Protein AF-A0A376P5D3-F1 (afdb_monomer_lite)

Radius of gyration: 14.08 Å; chains: 1; bounding box: 34×25×35 Å

InterPro domains:
  IPR008920 Transcription regulator FadR/GntR, C-terminal [G3DSA:1.20.120.530] (1-94)
  IPR008920 Transcription regulator FadR/GntR, C-terminal [SSF48008] (3-89)
  IPR011711 GntR, C-terminal [PF07729] (2-82)

pLDDT: mean 91.98, std 5.18, range [57.28, 97.25]

Structure (mmCIF, N/CA/C/O backbone):
data_AF-A0A376P5D3-F1
#
_entry.id   AF-A0A376P5D3-F1
#
loop_
_atom_site.group_PDB
_atom_site.id
_atom_site.type_symbol
_atom_site.label_atom_id
_atom_site.label_alt_id
_atom_site.label_comp_id
_atom_site.label_asym_id
_atom_site.label_entity_id
_atom_site.label_seq_id
_atom_site.pdbx_PDB_ins_code
_atom_site.Cartn_x
_atom_site.Cartn_y
_atom_site.Cartn_z
_atom_site.occupancy
_atom_site.B_iso_or_equiv
_atom_site.auth_seq_id
_atom_site.auth_comp_id
_atom_site.auth_asym_id
_atom_site.auth_atom_id
_atom_site.pdbx_PDB_model_num
ATOM 1 N N . MET A 1 1 ? 8.125 7.723 -10.572 1.00 89.50 1 MET A N 1
ATOM 2 C CA . MET A 1 1 ? 7.904 6.531 -9.728 1.00 89.50 1 MET A CA 1
ATOM 3 C C . MET A 1 1 ? 7.976 6.857 -8.237 1.00 89.50 1 MET A C 1
ATOM 5 O O . MET A 1 1 ? 6.999 6.618 -7.541 1.00 89.50 1 MET A O 1
ATOM 9 N N . GLU A 1 2 ? 9.060 7.474 -7.755 1.00 89.69 2 GLU A N 1
ATOM 10 C CA . GLU A 1 2 ? 9.255 7.824 -6.332 1.00 89.69 2 GLU A CA 1
ATOM 11 C C . GLU A 1 2 ? 8.049 8.505 -5.674 1.00 89.69 2 GLU A C 1
ATOM 13 O O . GLU A 1 2 ? 7.542 8.029 -4.661 1.00 89.69 2 GLU A O 1
ATOM 18 N N . GLN A 1 3 ? 7.531 9.569 -6.294 1.00 91.50 3 GLN A N 1
ATOM 19 C CA . GLN A 1 3 ? 6.370 10.300 -5.778 1.00 91.50 3 GLN A CA 1
ATOM 20 C C . GLN A 1 3 ? 5.127 9.410 -5.642 1.00 91.50 3 GLN A C 1
ATOM 22 O O . GLN A 1 3 ? 4.419 9.498 -4.646 1.00 91.50 3 GLN A O 1
ATOM 27 N N . ILE A 1 4 ? 4.889 8.505 -6.596 1.00 91.88 4 ILE A N 1
ATOM 28 C CA . ILE A 1 4 ? 3.741 7.588 -6.567 1.00 91.88 4 ILE A CA 1
ATOM 29 C C . ILE A 1 4 ? 3.872 6.620 -5.385 1.00 91.88 4 ILE A C 1
ATOM 31 O O . ILE A 1 4 ? 2.923 6.458 -4.620 1.00 91.88 4 ILE A O 1
ATOM 35 N N . ILE A 1 5 ? 5.054 6.027 -5.189 1.00 92.38 5 ILE A N 1
ATOM 36 C CA . ILE A 1 5 ? 5.319 5.112 -4.067 1.00 92.38 5 ILE A CA 1
ATOM 37 C C . ILE A 1 5 ? 5.213 5.855 -2.727 1.00 92.38 5 ILE A C 1
ATOM 39 O O . ILE A 1 5 ? 4.609 5.350 -1.780 1.00 92.38 5 ILE A O 1
ATOM 43 N N . ASN A 1 6 ? 5.756 7.070 -2.636 1.00 93.19 6 ASN A N 1
ATOM 44 C CA . ASN A 1 6 ? 5.735 7.842 -1.397 1.00 93.19 6 ASN A CA 1
ATOM 45 C C . ASN A 1 6 ? 4.316 8.294 -1.021 1.00 93.19 6 ASN A C 1
ATOM 47 O O . ASN A 1 6 ? 3.890 8.096 0.116 1.00 93.19 6 ASN A O 1
ATOM 51 N N . VAL A 1 7 ? 3.550 8.840 -1.971 1.00 93.94 7 VAL A N 1
ATOM 52 C CA . VAL A 1 7 ? 2.148 9.231 -1.739 1.00 93.94 7 VAL A CA 1
ATOM 53 C C . VAL A 1 7 ? 1.306 8.012 -1.373 1.00 93.94 7 VAL A C 1
ATOM 55 O O . VAL A 1 7 ? 0.479 8.095 -0.466 1.00 93.94 7 VAL A O 1
ATOM 58 N N . ASN A 1 8 ? 1.559 6.861 -2.001 1.00 93.38 8 ASN A N 1
ATOM 59 C CA . ASN A 1 8 ? 0.901 5.616 -1.638 1.00 93.38 8 ASN A CA 1
ATOM 60 C C . ASN A 1 8 ? 1.111 5.237 -0.167 1.00 93.38 8 ASN A C 1
ATOM 62 O O . ASN A 1 8 ? 0.148 4.951 0.553 1.00 93.38 8 ASN A O 1
ATOM 66 N N . ARG A 1 9 ? 2.372 5.271 0.275 1.00 94.44 9 ARG A N 1
ATOM 67 C CA . ARG A 1 9 ? 2.760 4.990 1.658 1.00 94.44 9 ARG A CA 1
ATOM 68 C C . ARG A 1 9 ? 2.096 5.971 2.620 1.00 94.44 9 ARG A C 1
ATOM 70 O O . ARG A 1 9 ? 1.462 5.539 3.576 1.00 94.44 9 ARG A O 1
ATOM 77 N N . LEU A 1 10 ? 2.207 7.273 2.351 1.00 94.62 10 LEU A N 1
ATOM 78 C CA . LEU A 1 10 ? 1.658 8.326 3.209 1.00 94.62 10 LEU A CA 1
ATOM 79 C C . LEU A 1 10 ? 0.135 8.232 3.336 1.00 94.62 10 LEU A C 1
ATOM 81 O O . LEU A 1 10 ? -0.391 8.346 4.441 1.00 94.62 10 LEU A O 1
ATOM 85 N N . PHE A 1 11 ? -0.569 7.963 2.234 1.00 94.88 11 PHE A N 1
ATOM 86 C CA . PHE A 1 11 ? -2.019 7.789 2.242 1.00 94.88 11 PHE A CA 1
ATOM 87 C C . PHE A 1 11 ? -2.448 6.634 3.156 1.00 94.88 11 PHE A C 1
ATOM 89 O O . PHE A 1 11 ? -3.306 6.809 4.021 1.00 94.88 11 PHE A O 1
ATOM 96 N N . ARG A 1 12 ? -1.829 5.455 3.009 1.00 93.88 12 ARG A N 1
ATOM 97 C CA . ARG A 1 12 ? -2.160 4.285 3.840 1.00 93.88 12 ARG A CA 1
ATOM 98 C C . ARG A 1 12 ? -1.752 4.481 5.294 1.00 93.88 12 ARG A C 1
ATOM 100 O O . ARG A 1 12 ? -2.513 4.116 6.185 1.00 93.88 12 ARG A O 1
ATOM 107 N N . LEU A 1 13 ? -0.589 5.081 5.540 1.00 92.12 13 LEU A N 1
ATOM 108 C CA . LEU A 1 13 ? -0.108 5.348 6.891 1.00 92.12 13 LEU A CA 1
ATOM 109 C C . LEU A 1 13 ? -1.062 6.286 7.646 1.00 92.12 13 LEU A C 1
ATOM 111 O O . LEU A 1 13 ? -1.395 6.007 8.795 1.00 92.12 13 LEU A O 1
ATOM 115 N N . ALA A 1 14 ? -1.582 7.329 6.991 1.00 92.19 14 ALA A N 1
ATOM 116 C CA . ALA A 1 14 ? -2.566 8.229 7.594 1.00 92.19 14 ALA A CA 1
ATOM 117 C C . ALA A 1 14 ? -3.838 7.490 8.060 1.00 92.19 14 ALA A C 1
ATOM 119 O O . ALA A 1 14 ? -4.370 7.788 9.130 1.00 92.19 14 ALA A O 1
ATOM 120 N N . ILE A 1 15 ? -4.299 6.491 7.298 1.00 90.88 15 ILE A N 1
ATOM 121 C CA . ILE A 1 15 ? -5.463 5.662 7.661 1.00 90.88 15 ILE A CA 1
ATOM 122 C C . ILE A 1 15 ? -5.162 4.780 8.881 1.00 90.88 15 ILE A C 1
ATOM 124 O O . ILE A 1 15 ? -6.017 4.621 9.755 1.00 90.88 15 ILE A O 1
ATOM 128 N N . ILE A 1 16 ? -3.961 4.199 8.942 1.00 87.69 16 ILE A N 1
ATOM 129 C CA . ILE A 1 16 ? -3.558 3.271 10.009 1.00 87.69 16 ILE A CA 1
ATOM 130 C C . ILE A 1 16 ? -3.315 4.030 11.323 1.00 87.69 16 ILE A C 1
ATOM 132 O O . ILE A 1 16 ? -3.811 3.604 12.365 1.00 87.69 16 ILE A O 1
ATOM 136 N N . ILE A 1 17 ? -2.635 5.183 11.280 1.00 86.88 17 ILE A N 1
ATOM 137 C CA . ILE A 1 17 ? -2.376 6.022 12.466 1.00 86.88 17 ILE A CA 1
ATOM 138 C C . ILE A 1 17 ? -3.687 6.462 13.130 1.00 86.88 17 ILE A C 1
ATOM 140 O O . ILE A 1 17 ? -3.783 6.475 14.357 1.00 86.88 17 ILE A O 1
ATOM 144 N N . ALA A 1 18 ? -4.731 6.736 12.341 1.00 86.81 18 ALA A N 1
ATOM 145 C CA . ALA A 1 18 ? -6.049 7.108 12.856 1.00 86.81 18 ALA A CA 1
ATOM 146 C C . ALA A 1 18 ? -6.718 6.020 13.728 1.00 86.81 18 ALA A C 1
ATOM 148 O O . ALA A 1 18 ? -7.713 6.303 14.393 1.00 86.81 18 ALA A O 1
ATOM 149 N N . GLN A 1 19 ? -6.191 4.789 13.753 1.00 83.06 19 GLN A N 1
ATOM 150 C CA . GLN A 1 19 ? -6.720 3.686 14.562 1.00 83.06 19 GLN A CA 1
ATOM 151 C C . GLN A 1 19 ? -6.185 3.652 16.006 1.00 83.06 19 GLN A C 1
ATOM 153 O O . GLN A 1 19 ? -6.588 2.779 16.769 1.00 83.06 19 GLN A O 1
ATOM 158 N N . ASN A 1 20 ? -5.292 4.571 16.402 1.00 86.19 20 ASN A N 1
ATOM 159 C CA . ASN A 1 20 ? -4.707 4.648 17.753 1.00 86.19 20 ASN A CA 1
ATOM 160 C C . ASN A 1 20 ? -4.001 3.356 18.223 1.00 86.19 20 ASN A C 1
ATOM 162 O O . ASN A 1 20 ? -3.986 3.040 19.412 1.00 86.19 20 ASN A O 1
ATOM 166 N N . MET A 1 21 ? -3.392 2.608 17.297 1.00 92.19 21 MET A N 1
ATOM 167 C CA . MET A 1 21 ? -2.635 1.381 17.586 1.00 92.19 21 MET A CA 1
ATOM 168 C C . MET A 1 21 ? -1.156 1.544 17.192 1.00 92.19 21 MET A C 1
ATOM 170 O O . MET A 1 21 ? -0.760 1.094 16.115 1.00 92.19 21 MET A O 1
ATOM 174 N N . PRO A 1 22 ? -0.315 2.181 18.029 1.00 89.69 22 PRO A N 1
ATOM 175 C CA . PRO A 1 22 ? 1.049 2.564 17.651 1.00 89.69 22 PRO A CA 1
ATOM 176 C C . PRO A 1 22 ? 1.956 1.368 17.324 1.00 89.69 22 PRO A C 1
ATOM 178 O O . PRO A 1 22 ? 2.662 1.404 16.323 1.00 89.69 22 PRO A O 1
ATOM 181 N N . ILE A 1 23 ? 1.871 0.276 18.094 1.00 92.75 23 ILE A N 1
ATOM 182 C CA . ILE A 1 23 ? 2.667 -0.941 17.846 1.00 92.75 23 ILE A CA 1
ATOM 183 C C . ILE A 1 23 ? 2.297 -1.567 16.495 1.00 92.75 23 ILE A C 1
ATOM 185 O O . ILE A 1 23 ? 3.166 -1.991 15.740 1.00 92.75 23 ILE A O 1
ATOM 189 N N . LEU A 1 24 ? 1.004 -1.590 16.153 1.00 91.69 24 LEU A N 1
ATOM 190 C CA . LEU A 1 24 ? 0.555 -2.109 14.862 1.00 91.69 24 LEU A CA 1
ATOM 191 C C . LEU A 1 24 ? 1.056 -1.238 13.702 1.00 91.69 24 LEU A C 1
ATOM 193 O O . LEU A 1 24 ? 1.467 -1.779 12.678 1.00 91.69 24 LEU A O 1
ATOM 197 N N . CYS A 1 25 ? 1.040 0.090 13.864 1.00 91.94 25 CYS A N 1
ATOM 198 C CA . CYS A 1 25 ? 1.585 1.015 12.867 1.00 91.94 25 CYS A CA 1
ATOM 199 C C . CYS A 1 25 ? 3.064 0.712 12.607 1.00 91.94 25 CYS A C 1
ATOM 201 O O . CYS A 1 25 ? 3.449 0.487 11.462 1.00 91.94 25 CYS A O 1
ATOM 203 N N . GLU A 1 26 ? 3.857 0.616 13.677 1.00 93.06 26 GLU A N 1
ATOM 204 C CA . GLU A 1 26 ? 5.288 0.327 13.594 1.00 93.06 26 GLU A CA 1
ATOM 205 C C . GLU A 1 26 ? 5.553 -1.023 12.915 1.00 93.06 26 GLU A C 1
ATOM 207 O O . GLU A 1 26 ? 6.391 -1.118 12.020 1.00 93.06 26 GLU A O 1
ATOM 212 N N . MET A 1 27 ? 4.795 -2.067 13.270 1.00 96.06 27 MET A N 1
ATOM 213 C CA . MET A 1 27 ? 4.917 -3.379 12.629 1.00 96.06 27 MET A CA 1
ATOM 214 C C . MET A 1 27 ? 4.656 -3.312 11.120 1.00 96.06 27 MET A C 1
ATOM 216 O O . MET A 1 27 ? 5.390 -3.927 10.345 1.00 96.06 27 MET A O 1
ATOM 220 N N . ILE A 1 28 ? 3.640 -2.562 10.685 1.00 94.06 28 ILE A N 1
ATOM 221 C CA . ILE A 1 28 ? 3.329 -2.395 9.259 1.00 94.06 28 ILE A CA 1
ATOM 222 C C . ILE A 1 28 ? 4.454 -1.639 8.542 1.00 94.06 28 ILE A C 1
ATOM 224 O O . ILE A 1 28 ? 4.886 -2.067 7.470 1.00 94.06 28 ILE A O 1
ATOM 228 N N . GLU A 1 29 ? 4.978 -0.566 9.136 1.00 93.44 29 GLU A N 1
ATOM 229 C CA . GLU A 1 29 ? 6.102 0.180 8.561 1.00 93.44 29 GLU A CA 1
ATOM 230 C C . GLU A 1 29 ? 7.364 -0.685 8.441 1.00 93.44 29 GLU A C 1
ATOM 232 O O . GLU A 1 29 ? 8.014 -0.688 7.394 1.00 93.44 29 GLU A O 1
ATOM 237 N N . GLN A 1 30 ? 7.674 -1.492 9.460 1.00 96.06 30 GLN A N 1
ATOM 238 C CA . GLN A 1 30 ? 8.796 -2.434 9.426 1.00 96.06 30 GLN A CA 1
ATOM 239 C C . GLN A 1 30 ? 8.643 -3.480 8.313 1.00 96.06 30 GLN A C 1
ATOM 241 O O . GLN A 1 30 ? 9.620 -3.823 7.641 1.00 96.06 30 GLN A O 1
ATOM 246 N N . LEU A 1 31 ? 7.426 -3.973 8.067 1.00 96.12 31 LEU A N 1
ATOM 247 C CA . LEU A 1 31 ? 7.161 -4.875 6.943 1.00 96.12 31 LEU A CA 1
ATOM 248 C C . LEU A 1 31 ? 7.385 -4.181 5.593 1.00 96.12 31 LEU A C 1
ATOM 250 O O . LEU A 1 31 ? 7.972 -4.782 4.692 1.00 96.12 31 LEU A O 1
ATOM 254 N N . TRP A 1 32 ? 6.995 -2.912 5.451 1.00 95.12 32 TRP A N 1
ATOM 255 C CA . TRP A 1 32 ? 7.273 -2.143 4.236 1.00 95.12 32 TRP A CA 1
ATOM 256 C C . TRP A 1 32 ? 8.768 -1.932 4.001 1.00 95.12 32 TRP A C 1
ATOM 258 O O . TRP A 1 32 ? 9.216 -2.078 2.866 1.00 95.12 32 TRP A O 1
ATOM 268 N N . VAL A 1 33 ? 9.554 -1.661 5.049 1.00 95.31 33 VAL A N 1
ATOM 269 C CA . VAL A 1 33 ? 11.020 -1.551 4.939 1.00 95.31 33 VAL A CA 1
ATOM 270 C C . VAL A 1 33 ? 11.626 -2.850 4.405 1.00 95.31 33 VAL A C 1
ATOM 272 O O . VAL A 1 33 ? 12.450 -2.810 3.493 1.00 95.31 33 VAL A O 1
ATOM 275 N N . ARG A 1 34 ? 11.177 -4.009 4.904 1.00 95.88 34 ARG A N 1
ATOM 276 C CA . ARG A 1 34 ? 11.657 -5.322 4.436 1.00 95.88 34 ARG A CA 1
ATOM 277 C C . ARG A 1 34 ? 11.307 -5.600 2.974 1.00 95.88 34 ARG A C 1
ATOM 279 O O . ARG A 1 34 ? 12.112 -6.204 2.275 1.00 95.88 34 ARG A O 1
ATOM 286 N N . MET A 1 35 ? 10.139 -5.153 2.505 1.00 92.44 35 MET A N 1
ATOM 287 C CA . MET A 1 35 ? 9.754 -5.262 1.088 1.00 92.44 35 MET A CA 1
ATOM 288 C C . MET A 1 35 ? 10.403 -4.193 0.191 1.00 92.44 35 MET A C 1
ATOM 290 O O . MET A 1 35 ? 10.393 -4.339 -1.029 1.00 92.4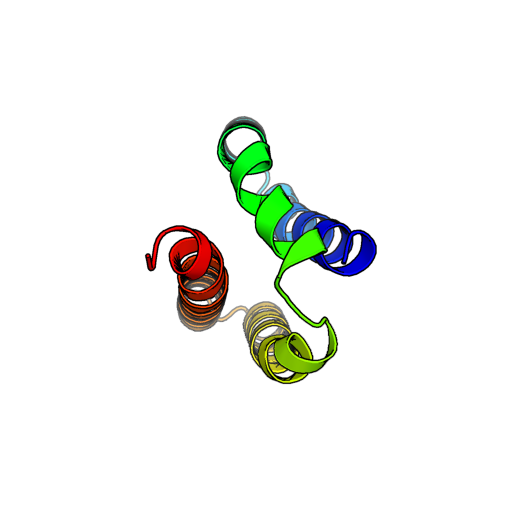4 35 MET A O 1
ATOM 294 N N . GLY A 1 36 ? 10.991 -3.148 0.785 1.00 92.06 36 GLY A N 1
ATOM 295 C CA . GLY A 1 36 ? 11.649 -2.013 0.133 1.00 92.06 36 GLY A CA 1
ATOM 296 C C . GLY A 1 36 ? 12.496 -2.369 -1.094 1.00 92.06 36 GLY A C 1
ATOM 297 O O . GLY A 1 36 ? 12.232 -1.836 -2.172 1.00 92.06 36 GLY A O 1
ATOM 298 N N . PRO A 1 37 ? 13.475 -3.287 -0.978 1.00 93.25 37 PRO A N 1
ATOM 299 C CA . PRO A 1 37 ? 14.347 -3.653 -2.094 1.00 93.25 37 PRO A CA 1
ATOM 300 C C . PRO A 1 37 ? 13.599 -4.177 -3.329 1.00 93.25 37 PRO A C 1
ATOM 302 O O . PRO A 1 37 ? 13.987 -3.870 -4.452 1.00 93.25 37 PRO A O 1
ATOM 305 N N . GLY A 1 38 ? 12.488 -4.900 -3.143 1.00 89.69 38 GLY A N 1
ATOM 306 C CA . GLY A 1 38 ? 11.685 -5.442 -4.246 1.00 89.69 38 GLY A CA 1
ATOM 307 C C . GLY A 1 38 ? 10.933 -4.378 -5.052 1.00 89.69 38 GLY A C 1
ATOM 308 O O . GLY A 1 38 ? 10.527 -4.641 -6.181 1.00 89.69 38 GLY A O 1
ATOM 309 N N . LEU A 1 39 ? 10.771 -3.166 -4.507 1.00 92.06 39 LEU A N 1
ATOM 310 C CA . LEU A 1 39 ? 10.161 -2.032 -5.207 1.00 92.06 39 LEU A CA 1
ATOM 311 C C . LEU A 1 39 ? 11.128 -1.360 -6.193 1.00 92.06 39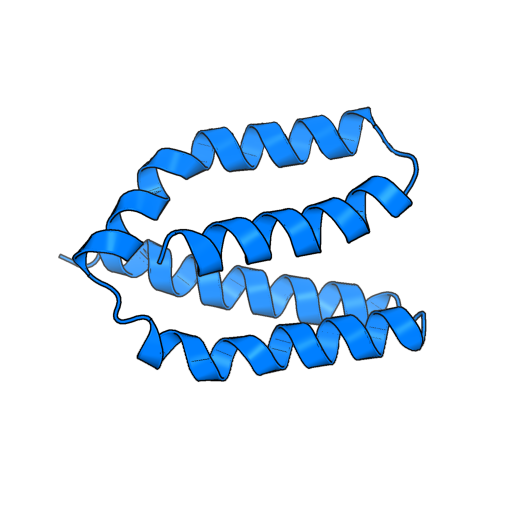 LEU A C 1
ATOM 313 O O . LEU A 1 39 ? 10.674 -0.565 -7.013 1.00 92.06 39 LEU A O 1
ATOM 317 N N . HIS A 1 40 ? 12.434 -1.658 -6.139 1.00 92.25 40 HIS A N 1
ATOM 318 C CA . HIS A 1 40 ? 13.416 -1.070 -7.058 1.00 92.25 40 HIS A CA 1
ATOM 319 C C . HIS A 1 40 ? 13.080 -1.375 -8.525 1.00 92.25 40 HIS A C 1
ATOM 321 O O . HIS A 1 40 ? 13.153 -0.482 -9.364 1.00 92.25 40 HIS A O 1
ATOM 327 N N . TYR A 1 41 ? 12.567 -2.580 -8.793 1.00 92.31 41 TYR A N 1
ATOM 328 C CA . TYR A 1 41 ? 12.049 -3.005 -10.097 1.00 92.31 41 TYR A CA 1
ATOM 329 C C . TYR A 1 41 ? 11.081 -1.993 -10.737 1.00 92.31 41 TYR A C 1
ATOM 331 O O . TYR A 1 41 ? 11.131 -1.756 -11.942 1.00 92.31 41 TYR A O 1
ATOM 339 N N . LEU A 1 42 ? 10.237 -1.333 -9.933 1.00 91.38 42 LEU A N 1
ATOM 340 C CA . LEU A 1 42 ? 9.256 -0.368 -10.436 1.00 91.38 42 LEU A CA 1
ATOM 341 C C . LEU A 1 42 ? 9.899 0.860 -11.091 1.00 91.38 42 LEU A C 1
ATOM 343 O O . LEU A 1 42 ? 9.263 1.513 -11.911 1.00 91.38 42 LEU A O 1
ATOM 347 N N . TYR A 1 43 ? 11.130 1.211 -10.713 1.00 90.88 43 TYR A N 1
ATOM 348 C CA . TYR A 1 43 ? 11.840 2.350 -11.297 1.00 90.88 43 TYR A CA 1
ATOM 349 C C . TYR A 1 43 ? 12.408 2.038 -12.679 1.00 90.88 43 TYR A C 1
ATOM 351 O O . TYR A 1 43 ? 12.548 2.953 -13.487 1.00 90.88 43 TYR A O 1
ATOM 359 N N . GLU A 1 44 ? 12.740 0.774 -12.931 1.00 90.00 44 GLU A N 1
ATOM 360 C CA . GLU A 1 44 ? 13.424 0.341 -14.148 1.00 90.00 44 GLU A CA 1
ATOM 361 C C . GLU A 1 44 ? 12.448 -0.186 -15.203 1.00 90.00 44 GLU A C 1
ATOM 363 O O . GLU A 1 44 ? 12.625 0.078 -16.389 1.00 90.00 44 GLU A O 1
ATOM 368 N N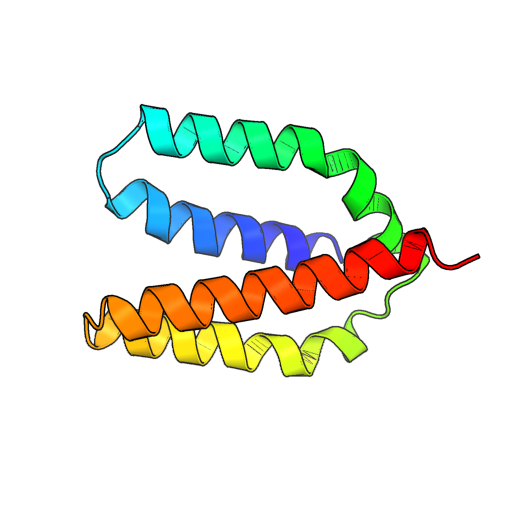 . ALA A 1 45 ? 11.417 -0.922 -14.777 1.00 88.94 45 ALA A N 1
ATOM 369 C CA . ALA A 1 45 ? 10.608 -1.741 -15.677 1.00 88.94 45 ALA A CA 1
ATOM 370 C C . ALA A 1 45 ? 9.168 -1.254 -15.880 1.00 88.94 45 ALA A C 1
ATOM 372 O O . ALA A 1 45 ? 8.524 -1.682 -16.833 1.00 88.94 45 ALA A O 1
ATOM 373 N N . ILE A 1 46 ? 8.647 -0.386 -15.006 1.00 90.94 46 ILE A N 1
ATOM 374 C CA . ILE A 1 46 ? 7.230 -0.003 -15.021 1.00 90.94 46 ILE A CA 1
ATOM 375 C C . ILE A 1 46 ? 7.061 1.443 -15.475 1.00 90.94 46 ILE A C 1
ATOM 377 O O . ILE A 1 46 ? 7.605 2.377 -14.879 1.00 90.94 46 ILE A O 1
ATOM 381 N N . ASN A 1 47 ? 6.240 1.646 -16.506 1.00 90.25 47 ASN A N 1
ATOM 382 C CA . ASN A 1 47 ? 5.849 2.980 -16.934 1.00 90.25 47 ASN A CA 1
ATOM 383 C C . ASN A 1 47 ? 4.763 3.535 -15.990 1.00 90.25 47 ASN A C 1
ATOM 385 O O . ASN A 1 47 ? 3.695 2.936 -15.865 1.00 90.25 47 ASN A O 1
ATOM 389 N N . PRO A 1 48 ? 4.953 4.715 -15.365 1.00 88.06 48 PRO A N 1
ATOM 390 C CA . PRO A 1 48 ? 3.936 5.326 -14.508 1.00 88.06 48 PRO A CA 1
ATOM 391 C C . PRO A 1 48 ? 2.561 5.512 -15.164 1.00 88.06 48 PRO A C 1
ATOM 393 O O . PRO A 1 48 ? 1.559 5.558 -14.453 1.00 88.06 48 PRO A O 1
ATOM 396 N N . ALA A 1 49 ? 2.497 5.631 -16.495 1.00 86.75 49 ALA A N 1
ATOM 397 C CA . ALA A 1 49 ? 1.236 5.740 -17.222 1.00 86.75 49 ALA A CA 1
ATOM 398 C C . ALA A 1 49 ? 0.361 4.479 -17.091 1.00 86.75 49 ALA A C 1
ATOM 400 O O . ALA A 1 49 ? -0.861 4.601 -17.041 1.00 86.75 49 ALA A O 1
ATOM 401 N N . GLU A 1 50 ? 0.970 3.296 -16.965 1.00 84.69 50 GLU A N 1
ATOM 402 C CA . GLU A 1 50 ? 0.272 2.011 -16.792 1.00 84.69 50 GLU A CA 1
ATOM 403 C C . GLU A 1 50 ? -0.395 1.898 -15.415 1.00 84.69 50 GLU A C 1
ATOM 405 O O . GLU A 1 50 ? -1.360 1.164 -15.238 1.00 84.69 50 GLU A O 1
ATOM 410 N N . LEU A 1 51 ? 0.062 2.682 -14.433 1.00 85.00 51 LEU A N 1
ATOM 411 C CA . LEU A 1 51 ? -0.502 2.706 -13.081 1.00 85.00 51 LEU A CA 1
ATOM 412 C C . LEU A 1 51 ? -1.728 3.620 -12.954 1.00 85.00 51 LEU A C 1
ATOM 414 O O . LEU A 1 51 ? -2.302 3.721 -11.868 1.00 85.00 51 LEU A O 1
ATOM 418 N N . ARG A 1 52 ? -2.122 4.320 -14.025 1.00 80.81 52 ARG A N 1
ATOM 419 C CA . ARG A 1 52 ? -3.186 5.329 -13.967 1.00 80.81 52 ARG A CA 1
ATOM 420 C C . ARG A 1 52 ? -4.539 4.727 -13.608 1.00 80.81 52 ARG A C 1
ATOM 422 O O . ARG A 1 52 ? -5.258 5.334 -12.828 1.00 80.81 52 ARG A O 1
ATOM 429 N N . GLU A 1 53 ? -4.863 3.542 -14.115 1.00 78.38 53 GLU A N 1
ATOM 430 C CA . GLU A 1 53 ? -6.135 2.869 -13.812 1.00 78.38 53 GLU A CA 1
ATOM 431 C C . GLU A 1 53 ? -6.211 2.392 -12.353 1.00 78.38 53 GLU A C 1
ATOM 433 O O . GLU A 1 53 ? -7.289 2.341 -11.765 1.00 78.38 53 GLU A O 1
ATOM 438 N N . HIS A 1 54 ? -5.066 2.146 -11.708 1.00 85.12 54 HIS A N 1
ATOM 439 C CA . HIS A 1 54 ? -5.021 1.715 -10.309 1.00 85.12 54 HIS A CA 1
ATOM 440 C C . HIS A 1 54 ? -5.423 2.821 -9.318 1.00 85.12 54 HIS A C 1
ATOM 442 O O . HIS A 1 54 ? -5.664 2.526 -8.144 1.00 85.12 54 HIS A O 1
ATOM 448 N N . ILE A 1 55 ? -5.516 4.087 -9.752 1.00 89.50 55 ILE A N 1
ATOM 449 C CA . ILE A 1 55 ? -5.949 5.195 -8.886 1.00 89.50 55 ILE A CA 1
ATOM 450 C C . ILE A 1 55 ? -7.424 5.079 -8.483 1.00 89.50 55 ILE A C 1
ATOM 452 O O . ILE A 1 55 ? -7.784 5.471 -7.372 1.00 89.50 55 ILE A O 1
ATOM 456 N N . GLU A 1 56 ? -8.262 4.477 -9.332 1.00 90.38 56 GLU A N 1
ATOM 457 C CA . GLU A 1 56 ? -9.702 4.341 -9.089 1.00 90.38 56 GLU A CA 1
ATOM 458 C C . GLU A 1 56 ? -9.989 3.541 -7.819 1.00 90.38 56 GLU A C 1
ATOM 460 O O . GLU A 1 56 ? -10.850 3.907 -7.019 1.00 90.38 56 GLU A O 1
ATOM 465 N N . ASN A 1 57 ? -9.176 2.527 -7.528 1.00 91.81 57 ASN A N 1
ATOM 466 C CA . ASN A 1 57 ? -9.318 1.757 -6.298 1.00 91.81 57 ASN A CA 1
ATOM 467 C C . ASN A 1 57 ? -9.039 2.590 -5.032 1.00 91.81 57 ASN A C 1
ATOM 469 O O . ASN A 1 57 ? -9.660 2.358 -3.993 1.00 91.81 57 ASN A O 1
ATOM 473 N N . TYR A 1 58 ? -8.175 3.611 -5.101 1.00 94.00 58 TYR A N 1
ATOM 474 C CA . TYR A 1 58 ? -7.986 4.553 -3.986 1.00 94.00 58 TYR A CA 1
ATOM 475 C C . TYR A 1 58 ? -9.173 5.505 -3.841 1.00 94.00 58 TYR A C 1
ATOM 477 O O . TYR A 1 58 ? -9.529 5.857 -2.714 1.00 94.00 58 TYR A O 1
ATOM 485 N N . HIS A 1 59 ? -9.813 5.896 -4.948 1.00 95.31 59 HIS A N 1
ATOM 486 C CA . HIS A 1 59 ? -11.054 6.668 -4.907 1.00 95.31 59 HIS A CA 1
ATOM 487 C C . HIS A 1 59 ? -12.189 5.870 -4.256 1.00 95.31 59 HIS A C 1
ATOM 489 O O . HIS A 1 59 ? -12.869 6.399 -3.373 1.00 95.31 59 HIS A O 1
ATOM 495 N N . LEU A 1 60 ? -12.333 4.589 -4.606 1.00 95.81 60 LEU A N 1
ATOM 496 C CA . LEU A 1 60 ? -13.294 3.676 -3.982 1.00 95.81 60 LEU A CA 1
ATOM 497 C C . LEU A 1 60 ? -13.004 3.469 -2.491 1.00 95.81 60 LEU A C 1
ATOM 499 O O . LEU A 1 60 ? -13.914 3.589 -1.669 1.00 95.81 60 LEU A O 1
ATOM 503 N N . LEU A 1 61 ? -11.738 3.262 -2.112 1.00 96.44 61 LEU A N 1
ATOM 504 C CA . LEU A 1 61 ? -11.345 3.156 -0.705 1.00 96.44 61 LEU A CA 1
ATOM 505 C C . LEU A 1 61 ? -11.683 4.435 0.076 1.00 96.44 61 LEU A C 1
ATOM 507 O O . LEU A 1 61 ? -12.218 4.367 1.183 1.00 96.44 61 LEU A O 1
ATOM 511 N N . LEU A 1 62 ? -11.418 5.613 -0.496 1.00 96.06 62 LEU A N 1
ATOM 512 C CA . LEU A 1 62 ? -11.761 6.884 0.138 1.00 96.06 62 LEU A CA 1
ATOM 513 C C . LEU A 1 62 ? -13.281 7.068 0.276 1.00 96.06 62 LEU A C 1
ATOM 515 O O . LEU A 1 62 ? -13.744 7.595 1.290 1.00 96.06 62 LEU A O 1
ATOM 519 N N . ALA A 1 63 ? -14.063 6.634 -0.714 1.00 97.19 63 ALA A N 1
ATOM 520 C CA . ALA A 1 63 ? -15.520 6.650 -0.645 1.00 97.19 63 ALA A CA 1
ATOM 521 C C . ALA A 1 63 ? -16.045 5.717 0.461 1.00 97.19 63 ALA A C 1
ATOM 523 O O . ALA A 1 63 ? -16.872 6.143 1.270 1.00 97.19 63 ALA A O 1
ATOM 524 N N . ALA A 1 64 ? -15.507 4.498 0.567 1.00 97.25 64 ALA A N 1
ATOM 525 C CA . ALA A 1 64 ? -15.853 3.548 1.625 1.00 97.25 64 ALA A CA 1
ATOM 526 C C . ALA A 1 64 ? -15.501 4.087 3.024 1.00 97.25 64 ALA A C 1
ATOM 528 O O . ALA A 1 64 ? -16.312 3.997 3.948 1.00 97.25 64 ALA A O 1
ATOM 529 N N . LEU A 1 65 ? -14.336 4.735 3.171 1.00 95.44 65 LEU A N 1
ATOM 530 C CA . LEU A 1 65 ? -13.932 5.401 4.415 1.00 95.44 65 LEU A CA 1
ATOM 531 C C . LEU A 1 65 ? -14.920 6.505 4.812 1.00 95.44 65 LEU A C 1
ATOM 533 O O . LEU A 1 65 ? -15.336 6.572 5.969 1.00 95.44 65 LEU A O 1
ATOM 537 N N . LYS A 1 66 ? -15.341 7.345 3.856 1.00 96.00 66 LYS A N 1
ATOM 538 C CA . LYS A 1 66 ? -16.352 8.394 4.087 1.00 96.00 66 LYS A CA 1
ATOM 539 C C . LYS A 1 66 ? -17.706 7.812 4.492 1.00 96.00 66 LYS A C 1
ATOM 541 O O . LYS A 1 66 ? -18.358 8.358 5.379 1.00 96.00 66 LYS A O 1
ATOM 546 N N . ALA A 1 67 ? -18.101 6.696 3.883 1.00 97.19 67 ALA A N 1
ATOM 547 C CA . ALA A 1 67 ? -19.320 5.969 4.221 1.00 97.19 67 ALA A CA 1
ATOM 548 C C . ALA A 1 67 ? -19.222 5.185 5.546 1.00 97.19 67 ALA A C 1
ATOM 550 O O . ALA A 1 67 ? -20.226 4.649 6.010 1.00 97.19 67 ALA A O 1
ATOM 551 N N . LYS A 1 68 ? -18.033 5.122 6.170 1.00 95.38 68 LYS A N 1
ATOM 552 C CA . LYS A 1 68 ? -17.723 4.270 7.333 1.00 95.38 68 LYS A CA 1
ATOM 553 C C . LYS A 1 68 ? -18.008 2.781 7.081 1.00 95.38 68 LYS A C 1
ATOM 555 O O . LYS A 1 68 ? -18.265 2.027 8.021 1.00 95.38 68 LYS A O 1
ATOM 560 N N . ASP A 1 69 ? -17.938 2.356 5.822 1.00 97.06 69 ASP A N 1
ATOM 561 C CA . ASP A 1 69 ? -18.151 0.972 5.417 1.00 97.06 69 ASP A CA 1
ATOM 562 C C . ASP A 1 69 ? -16.885 0.151 5.681 1.00 97.06 69 ASP A C 1
ATOM 564 O O . ASP A 1 69 ? -15.907 0.195 4.931 1.00 97.06 69 ASP A O 1
ATOM 568 N N . LYS A 1 70 ? -16.898 -0.608 6.780 1.00 94.94 70 LYS A N 1
ATOM 569 C CA . LYS A 1 70 ? -15.753 -1.422 7.196 1.00 94.94 70 LYS A CA 1
ATOM 570 C C . LYS A 1 70 ? -15.442 -2.546 6.210 1.00 94.94 70 LYS A C 1
ATOM 572 O O . LYS A 1 70 ? -14.266 -2.846 6.017 1.00 94.94 70 LYS A O 1
ATOM 577 N N . GLU A 1 71 ? -16.457 -3.199 5.643 1.00 96.38 71 GLU A N 1
ATOM 578 C CA . GLU A 1 71 ? -16.230 -4.287 4.682 1.00 96.38 71 GLU A CA 1
ATOM 579 C C . GLU A 1 71 ? -15.770 -3.736 3.338 1.00 96.38 71 GLU A C 1
ATOM 581 O O . GLU A 1 71 ? -14.777 -4.223 2.802 1.00 96.38 71 GLU A O 1
ATOM 586 N N . GLY A 1 72 ? -16.385 -2.652 2.858 1.00 96.38 72 GLY A N 1
ATOM 587 C CA . GLY A 1 72 ? -15.928 -1.955 1.657 1.00 96.38 72 GLY A CA 1
ATOM 588 C C . GLY A 1 72 ? -14.476 -1.493 1.772 1.00 96.38 72 GLY A C 1
ATOM 589 O O . GLY A 1 72 ? -13.690 -1.707 0.851 1.00 96.38 72 GLY A O 1
ATOM 590 N N . CYS A 1 73 ? -14.071 -0.950 2.927 1.00 95.94 73 CYS A N 1
ATOM 591 C CA . CYS A 1 73 ? -12.676 -0.572 3.170 1.00 95.94 73 CYS A CA 1
ATOM 592 C C . CYS A 1 73 ? -11.725 -1.774 3.102 1.00 95.94 73 CYS A C 1
ATOM 594 O O . CYS A 1 73 ? -10.674 -1.687 2.467 1.00 95.94 73 CYS A O 1
ATOM 596 N N . ARG A 1 74 ? -12.082 -2.891 3.754 1.00 95.50 74 ARG A N 1
ATOM 597 C CA . ARG A 1 74 ? -11.281 -4.125 3.725 1.00 95.50 74 ARG A CA 1
ATOM 598 C C . ARG A 1 74 ? -11.138 -4.665 2.308 1.00 95.50 74 ARG A C 1
ATOM 600 O O . ARG A 1 74 ? -10.024 -4.980 1.900 1.00 95.50 74 ARG A O 1
ATOM 607 N N . HIS A 1 75 ? -12.245 -4.740 1.576 1.00 96.62 75 HIS A N 1
ATOM 608 C CA . HIS A 1 75 ? -12.269 -5.235 0.208 1.00 96.62 75 HIS A CA 1
ATOM 609 C C . 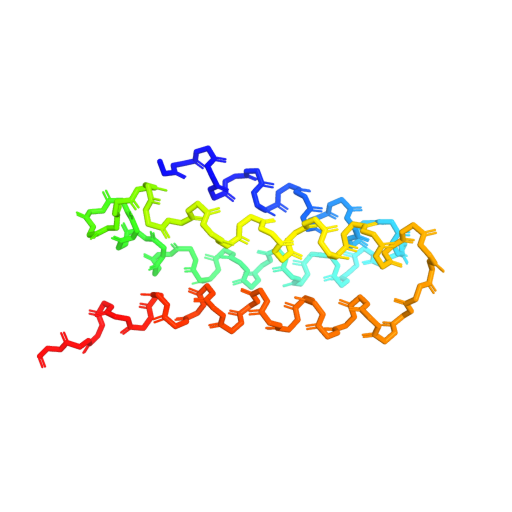HIS A 1 75 ? -11.421 -4.353 -0.715 1.00 96.62 75 HIS A C 1
ATOM 611 O O . HIS A 1 75 ? -10.489 -4.855 -1.336 1.00 96.62 75 HIS A O 1
ATOM 617 N N . CYS A 1 76 ? -11.640 -3.033 -0.713 1.00 96.12 76 CYS A N 1
ATOM 618 C CA . CYS A 1 76 ? -10.859 -2.110 -1.540 1.00 96.12 76 CYS A CA 1
ATOM 619 C C . CYS A 1 76 ? -9.362 -2.182 -1.210 1.00 96.12 76 CYS A C 1
ATOM 621 O O . CYS A 1 76 ? -8.529 -2.213 -2.110 1.00 96.12 76 CYS A O 1
ATOM 623 N N . LEU A 1 77 ? -8.990 -2.240 0.075 1.00 94.81 77 LEU A N 1
ATOM 624 C CA . LEU A 1 77 ? -7.583 -2.349 0.459 1.00 94.81 77 LEU A CA 1
ATOM 625 C C . LEU A 1 77 ? -6.957 -3.669 -0.018 1.00 94.81 77 LEU A C 1
ATOM 627 O O . LEU A 1 77 ? -5.805 -3.665 -0.450 1.00 94.81 77 LEU A O 1
ATOM 631 N N . ALA A 1 78 ? -7.698 -4.778 0.042 1.00 95.81 78 ALA A N 1
ATOM 632 C CA . ALA A 1 78 ? -7.244 -6.069 -0.463 1.00 95.81 78 ALA A CA 1
ATOM 633 C C . ALA A 1 78 ? -7.012 -6.037 -1.981 1.00 95.81 78 ALA A C 1
ATOM 635 O O . ALA A 1 78 ? -5.930 -6.425 -2.417 1.00 95.81 78 ALA A O 1
ATOM 636 N N . GLU A 1 79 ? -7.958 -5.504 -2.758 1.00 95.88 79 GLU A N 1
ATOM 637 C CA . GLU A 1 79 ? -7.834 -5.346 -4.217 1.00 95.88 79 GLU A CA 1
ATOM 638 C C . GLU A 1 79 ? -6.604 -4.515 -4.590 1.00 95.88 79 GLU A C 1
ATOM 640 O O . GLU A 1 79 ? -5.769 -4.928 -5.397 1.00 95.88 79 GLU A O 1
ATOM 645 N N . ILE A 1 80 ? -6.423 -3.374 -3.920 1.00 95.19 80 ILE A N 1
ATOM 646 C CA . ILE A 1 80 ? -5.253 -2.523 -4.118 1.00 95.19 80 ILE A CA 1
ATOM 647 C C . ILE A 1 80 ? -3.953 -3.304 -3.847 1.00 95.19 80 ILE A C 1
ATOM 649 O O . ILE A 1 80 ? -2.972 -3.170 -4.584 1.00 95.19 80 ILE A O 1
ATOM 653 N N . MET A 1 81 ? -3.892 -4.069 -2.751 1.00 94.06 81 MET A N 1
ATOM 654 C CA . MET A 1 81 ? -2.697 -4.847 -2.416 1.00 94.06 81 MET A CA 1
ATOM 655 C C . MET A 1 81 ? -2.432 -5.936 -3.455 1.00 94.06 81 MET A C 1
ATOM 657 O O . MET A 1 81 ? -1.287 -6.082 -3.873 1.00 94.06 81 MET A O 1
ATOM 661 N N . GLN A 1 82 ? -3.465 -6.653 -3.895 1.00 95.12 82 GLN A N 1
ATOM 662 C CA . GLN A 1 82 ? -3.349 -7.708 -4.900 1.00 95.12 82 GLN A CA 1
ATOM 663 C C . GLN A 1 82 ? -2.809 -7.167 -6.227 1.00 95.12 82 GLN A C 1
ATOM 665 O O . GLN A 1 82 ? -1.841 -7.716 -6.749 1.00 95.12 82 GLN A O 1
ATOM 670 N N . GLN A 1 83 ? -3.355 -6.055 -6.725 1.00 93.25 83 GLN A N 1
ATOM 671 C CA . GLN A 1 83 ? -2.885 -5.424 -7.962 1.00 93.25 83 GLN A CA 1
ATOM 672 C C . GLN A 1 83 ? -1.426 -4.971 -7.860 1.00 93.25 83 GLN A C 1
ATOM 674 O O . GLN A 1 83 ? -0.608 -5.294 -8.720 1.00 93.25 83 GLN A O 1
ATOM 679 N N . ASN A 1 84 ? -1.065 -4.275 -6.778 1.00 93.38 84 ASN A N 1
ATOM 680 C CA . ASN A 1 84 ? 0.309 -3.813 -6.580 1.00 93.38 84 ASN A CA 1
ATOM 681 C C . ASN A 1 84 ? 1.302 -4.982 -6.485 1.00 93.38 84 ASN A C 1
ATOM 683 O O . ASN A 1 84 ? 2.400 -4.910 -7.031 1.00 93.38 84 ASN A O 1
ATOM 687 N N . ILE A 1 85 ? 0.928 -6.053 -5.782 1.00 93.81 85 ILE A N 1
ATOM 688 C CA . ILE A 1 85 ? 1.764 -7.243 -5.622 1.00 93.81 85 ILE A CA 1
ATOM 689 C C . ILE A 1 85 ? 1.914 -7.983 -6.956 1.00 93.81 85 ILE A C 1
ATOM 691 O O . ILE A 1 85 ? 3.020 -8.413 -7.275 1.00 93.81 85 ILE A O 1
ATOM 695 N N . ALA A 1 86 ? 0.853 -8.083 -7.763 1.00 93.12 86 ALA A N 1
ATOM 696 C CA . ALA A 1 86 ? 0.914 -8.705 -9.085 1.00 93.12 86 ALA A CA 1
ATOM 697 C C . ALA A 1 86 ? 1.952 -8.028 -9.994 1.00 93.12 86 ALA A C 1
ATOM 699 O O . ALA A 1 86 ? 2.719 -8.722 -10.656 1.00 93.12 86 ALA A O 1
ATOM 700 N N . ILE A 1 87 ? 2.040 -6.692 -9.960 1.00 92.38 87 ILE A N 1
ATOM 701 C CA . ILE A 1 87 ? 3.075 -5.933 -10.681 1.00 92.38 87 ILE A CA 1
ATOM 702 C C . ILE A 1 87 ? 4.466 -6.286 -10.154 1.00 92.38 87 ILE A C 1
ATOM 704 O O . ILE A 1 87 ? 5.374 -6.561 -10.930 1.00 92.38 87 ILE A O 1
ATOM 708 N N . LEU A 1 88 ? 4.647 -6.326 -8.830 1.00 92.62 88 LEU A N 1
ATOM 709 C CA . LEU A 1 88 ? 5.942 -6.677 -8.246 1.00 92.62 88 LEU A CA 1
ATOM 710 C C . LEU A 1 88 ? 6.381 -8.091 -8.628 1.00 92.62 88 LEU A C 1
ATOM 712 O O . LEU A 1 88 ? 7.566 -8.295 -8.866 1.00 92.62 88 LEU A O 1
ATOM 716 N N . TYR A 1 89 ? 5.464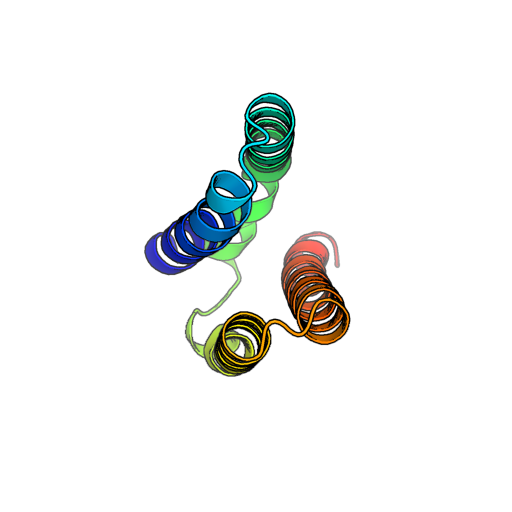 -9.053 -8.734 1.00 93.69 89 TYR A N 1
ATOM 717 C CA . T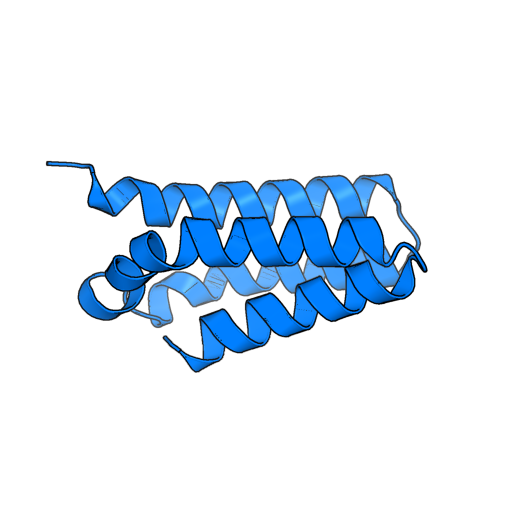YR A 1 89 ? 5.804 -10.419 -9.138 1.00 93.69 89 TYR A CA 1
ATOM 718 C C . TYR A 1 89 ? 6.312 -10.530 -10.580 1.00 93.69 89 TYR A C 1
ATOM 720 O O . TYR A 1 89 ? 7.045 -11.473 -10.878 1.00 93.69 89 TYR A O 1
ATOM 728 N N . GLN A 1 90 ? 6.007 -9.565 -11.454 1.00 92.19 90 GLN A N 1
ATOM 729 C CA . GLN A 1 90 ? 6.513 -9.557 -12.831 1.00 92.19 90 GLN A CA 1
ATOM 730 C C . GLN A 1 90 ? 8.046 -9.538 -12.891 1.00 92.19 90 GLN A C 1
ATOM 732 O O . GLN A 1 90 ? 8.615 -10.076 -13.836 1.00 92.19 90 GLN A O 1
ATOM 737 N N . GLN A 1 91 ? 8.724 -9.033 -11.852 1.00 91.94 91 GLN A N 1
ATOM 738 C CA . GLN A 1 91 ? 10.189 -9.047 -11.755 1.00 91.94 91 GLN A CA 1
ATOM 739 C C . GLN A 1 91 ? 10.805 -10.459 -11.736 1.00 91.94 91 GLN A C 1
ATOM 741 O O . GLN A 1 91 ? 12.000 -10.618 -11.980 1.00 91.94 91 GLN A O 1
ATOM 746 N N . TYR A 1 92 ? 10.007 -11.485 -11.421 1.00 92.31 92 TYR A N 1
ATOM 747 C CA . TYR A 1 92 ? 10.450 -12.878 -11.337 1.00 92.31 92 TYR A CA 1
ATOM 748 C C . TYR A 1 92 ? 10.044 -13.720 -12.548 1.00 92.31 92 TYR A C 1
ATOM 750 O O . TYR A 1 92 ? 10.476 -14.870 -12.650 1.00 92.31 92 TYR A O 1
ATOM 758 N N . ASN A 1 93 ? 9.243 -13.167 -13.462 1.00 85.06 93 ASN A N 1
ATOM 759 C CA . ASN A 1 93 ? 8.890 -13.829 -14.710 1.00 85.06 93 ASN A CA 1
ATOM 760 C C . ASN A 1 93 ? 10.111 -13.771 -15.639 1.00 85.06 93 ASN A C 1
ATOM 762 O O . ASN A 1 93 ? 10.337 -12.774 -16.322 1.00 85.06 93 ASN A O 1
ATOM 766 N N . ARG A 1 94 ? 10.936 -14.820 -15.583 1.00 57.28 94 ARG A N 1
ATOM 767 C CA . ARG A 1 94 ? 12.007 -15.093 -16.547 1.00 57.28 94 ARG A CA 1
ATOM 768 C C . ARG A 1 94 ? 11.470 -15.862 -17.741 1.00 57.28 94 ARG A C 1
ATOM 770 O O . ARG A 1 94 ? 10.669 -16.793 -17.508 1.00 57.28 94 ARG A O 1
#

Organism: Escherichia coli (NCBI:txid562)

Sequence (94 aa):
MEQIINVNRLFRLAIIIAQNMPILCEMIEQLWVRMGPGLHYLYEAINPAELREHIENYHLLLAALKAKDKEGCRHCLAEIMQQNIAILYQQYNR

Foldseek 3Di:
DVVVVVVVVVVVLVVVVVVVDVVVSVVVVVVCVVCVVLCVCCVPPPDVVVCVVLVVLVVQLVVCVVVVPPVSNVVSVVVSVVVVVVVSCVVVVD

Secondary structure (DSSP, 8-state):
-HHHHHHHHHHHHHHHHTT--HHHHHHHHHHHHHHGGGGTHHHHH--GGGGSTTHHHHHHHHHHHHTT-HHHHHHHHHHHHHHHHHHHHGGG--